Protein AF-A0A812FST2-F1 (afdb_monomer_lite)

pLDDT: mean 79.78, std 18.15, range [45.81, 97.0]

Sequence (89 aa):
MEFYNWIVVLLGVSFINLCGSVYVATRSELNSFQKVAQITIIWLIPVIAAIGLYVFHRSQSVSHGPSTEFGGGVNPNLKIKTTGERDEP

Structure (mmCIF, N/CA/C/O backbone):
data_AF-A0A812FST2-F1
#
_entry.id   AF-A0A812FST2-F1
#
loop_
_atom_site.group_PDB
_atom_site.id
_atom_site.type_symbol
_atom_site.label_atom_id
_atom_site.label_alt_id
_atom_site.label_comp_id
_atom_site.label_asym_id
_atom_site.label_entity_id
_atom_site.label_seq_id
_atom_site.pdbx_PDB_ins_code
_atom_site.Cartn_x
_atom_site.Cartn_y
_atom_site.Cartn_z
_atom_site.occupancy
_atom_site.B_iso_or_equiv
_atom_site.auth_seq_id
_atom_site.auth_comp_id
_atom_site.auth_asym_id
_atom_site.auth_atom_id
_atom_site.pdbx_PDB_model_num
ATOM 1 N N . MET A 1 1 ? -3.537 -11.563 -21.117 1.00 59.59 1 MET A N 1
ATOM 2 C CA . MET A 1 1 ? -3.230 -12.333 -19.892 1.00 59.59 1 MET A CA 1
ATOM 3 C C . MET A 1 1 ? -2.588 -11.447 -18.824 1.00 59.59 1 MET A C 1
ATOM 5 O O . MET A 1 1 ? -3.086 -11.433 -17.712 1.00 59.59 1 MET A O 1
ATOM 9 N N . GLU A 1 2 ? -1.581 -10.635 -19.164 1.00 75.56 2 GLU A N 1
ATOM 10 C CA . GLU A 1 2 ? -0.815 -9.799 -18.214 1.00 75.56 2 GLU A CA 1
ATOM 11 C C . GLU A 1 2 ? -1.640 -8.834 -17.334 1.00 75.56 2 GLU A C 1
ATOM 13 O O . GLU A 1 2 ? -1.510 -8.846 -16.116 1.00 75.56 2 GLU A O 1
ATOM 18 N N . PHE A 1 3 ? -2.514 -8.001 -17.913 1.00 85.62 3 PHE A N 1
ATOM 19 C CA . PHE A 1 3 ? -3.195 -6.930 -17.162 1.00 85.62 3 PHE A CA 1
ATOM 20 C C . PHE A 1 3 ? -4.152 -7.442 -16.072 1.00 85.62 3 PHE A C 1
ATOM 22 O O . PHE A 1 3 ? -4.208 -6.887 -14.978 1.00 85.62 3 PHE A O 1
ATOM 29 N N . TYR A 1 4 ? -4.869 -8.535 -16.347 1.00 93.19 4 TYR A N 1
ATOM 30 C CA . TYR A 1 4 ? -5.746 -9.173 -15.363 1.00 93.19 4 TYR A CA 1
ATOM 31 C C . TYR A 1 4 ? -4.952 -9.681 -14.153 1.00 93.19 4 TYR A C 1
ATOM 33 O O . TYR A 1 4 ? -5.360 -9.458 -13.016 1.00 93.19 4 TYR A O 1
ATOM 41 N N . ASN A 1 5 ? -3.783 -10.285 -14.386 1.00 92.12 5 ASN A N 1
ATOM 42 C CA . ASN A 1 5 ? -2.914 -10.759 -13.310 1.00 92.12 5 ASN A CA 1
ATOM 43 C C . ASN A 1 5 ? -2.450 -9.596 -12.421 1.00 92.12 5 ASN A C 1
ATOM 45 O O . ASN A 1 5 ? -2.490 -9.707 -11.198 1.00 92.12 5 ASN A O 1
ATOM 49 N N . TRP A 1 6 ? -2.094 -8.454 -13.019 1.00 90.88 6 TRP A N 1
ATOM 50 C CA . TRP A 1 6 ? -1.743 -7.244 -12.269 1.00 90.88 6 TRP A CA 1
ATOM 51 C C . TRP A 1 6 ? -2.905 -6.701 -11.433 1.00 90.88 6 TRP A C 1
ATOM 53 O O . TRP A 1 6 ? -2.687 -6.300 -10.290 1.00 90.88 6 TRP A O 1
ATOM 63 N N . ILE A 1 7 ? -4.137 -6.742 -11.951 1.00 93.31 7 ILE A N 1
ATOM 64 C CA . ILE A 1 7 ? -5.334 -6.376 -11.178 1.00 93.31 7 ILE A CA 1
ATOM 65 C C . ILE A 1 7 ? -5.522 -7.319 -9.986 1.00 93.31 7 ILE A C 1
ATOM 67 O O . ILE A 1 7 ? -5.764 -6.849 -8.876 1.00 93.31 7 ILE A O 1
ATOM 71 N N . VAL A 1 8 ? -5.391 -8.633 -10.188 1.00 95.25 8 VAL A N 1
ATOM 72 C CA . VAL A 1 8 ? -5.533 -9.626 -9.109 1.00 95.25 8 VAL A CA 1
ATOM 73 C C . VAL A 1 8 ? -4.478 -9.408 -8.022 1.00 95.25 8 VAL A C 1
ATOM 75 O O . VAL A 1 8 ? -4.811 -9.438 -6.838 1.00 95.25 8 VAL A O 1
ATOM 78 N N . VAL A 1 9 ? -3.229 -9.124 -8.402 1.00 92.38 9 VAL A N 1
ATOM 79 C CA . VAL A 1 9 ? -2.156 -8.796 -7.449 1.00 92.38 9 VAL A CA 1
ATOM 80 C C . VAL A 1 9 ? -2.483 -7.521 -6.672 1.00 92.38 9 VAL A C 1
ATOM 82 O O . VAL A 1 9 ? -2.385 -7.522 -5.445 1.00 92.38 9 VAL A O 1
ATOM 85 N N . LEU A 1 10 ? -2.924 -6.455 -7.350 1.00 92.06 10 LEU A N 1
ATOM 86 C CA . LEU A 1 10 ? -3.328 -5.206 -6.697 1.00 92.06 10 LEU A CA 1
ATOM 87 C C . LEU A 1 10 ? -4.467 -5.430 -5.699 1.00 92.06 10 LEU A C 1
ATOM 89 O O . LEU A 1 10 ? -4.370 -4.987 -4.557 1.00 92.06 10 LEU A O 1
ATOM 93 N N . LEU A 1 11 ? -5.504 -6.169 -6.098 1.00 95.38 11 LEU A N 1
ATOM 94 C CA . LEU A 1 11 ? -6.623 -6.512 -5.223 1.00 95.38 11 LEU A CA 1
ATOM 95 C C . LEU A 1 11 ? -6.172 -7.333 -4.014 1.00 95.38 11 LEU A C 1
ATOM 97 O O . LEU A 1 11 ? -6.591 -7.036 -2.897 1.00 95.38 11 LEU A O 1
ATOM 101 N N . GLY A 1 12 ? -5.293 -8.319 -4.208 1.00 95.75 12 GLY A N 1
ATOM 102 C CA . GLY A 1 12 ? -4.740 -9.123 -3.119 1.00 95.75 12 GLY A CA 1
ATOM 103 C C . GLY A 1 12 ? -3.944 -8.282 -2.118 1.00 95.75 12 GLY A C 1
ATOM 104 O O . GLY A 1 12 ? -4.165 -8.378 -0.910 1.00 95.75 12 GLY A O 1
ATOM 105 N N . VAL A 1 13 ? -3.069 -7.399 -2.609 1.00 94.19 13 VAL A N 1
ATOM 106 C CA . VAL A 1 13 ? -2.295 -6.479 -1.760 1.00 94.19 13 VAL A CA 1
ATOM 107 C C . VAL A 1 13 ? -3.226 -5.526 -1.010 1.00 94.19 13 VAL A C 1
ATOM 109 O O . VAL A 1 13 ? -3.101 -5.391 0.210 1.00 94.19 13 VAL A O 1
ATOM 112 N N . SER A 1 14 ? -4.190 -4.900 -1.689 1.00 95.00 14 SER A N 1
ATOM 113 C CA . SER A 1 14 ? -5.171 -4.015 -1.049 1.00 95.00 14 SER A CA 1
ATOM 114 C C . SER A 1 14 ? -6.022 -4.745 -0.009 1.00 95.00 14 SER A C 1
ATOM 116 O O . SER A 1 14 ? -6.280 -4.187 1.056 1.00 95.00 14 SER A O 1
ATOM 118 N N . PHE A 1 15 ? -6.407 -5.998 -0.264 1.00 97.00 15 PHE A N 1
ATOM 119 C CA . PHE A 1 15 ? -7.168 -6.811 0.683 1.00 97.00 15 PHE A CA 1
ATOM 120 C C . PHE A 1 15 ? -6.377 -7.080 1.969 1.00 97.00 15 PHE A C 1
ATOM 122 O O . PHE A 1 15 ? -6.895 -6.868 3.063 1.00 97.00 15 PHE A O 1
ATOM 129 N N . ILE A 1 16 ? -5.097 -7.450 1.862 1.00 95.88 16 ILE A N 1
ATOM 130 C CA . ILE A 1 16 ? -4.230 -7.653 3.034 1.00 95.88 16 ILE A CA 1
ATOM 131 C C . ILE A 1 16 ? -4.070 -6.349 3.834 1.00 95.88 16 ILE A C 1
ATOM 133 O O . ILE A 1 16 ? -4.169 -6.363 5.063 1.00 95.88 16 ILE A O 1
ATOM 137 N N . ASN A 1 17 ? -3.880 -5.213 3.153 1.00 95.88 17 ASN A 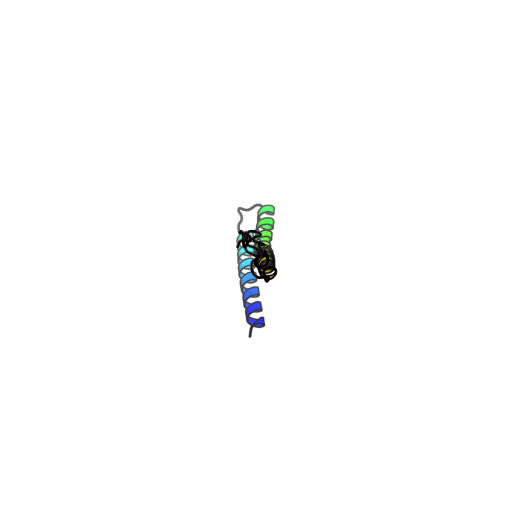N 1
ATOM 138 C CA . ASN A 1 17 ? -3.795 -3.896 3.795 1.00 95.88 17 ASN A CA 1
ATOM 139 C C . ASN A 1 17 ? -5.098 -3.527 4.519 1.00 95.88 17 ASN A C 1
ATOM 141 O O . ASN A 1 17 ? -5.066 -2.983 5.628 1.00 95.88 17 ASN A O 1
ATOM 145 N N . LEU A 1 18 ? -6.246 -3.869 3.930 1.00 96.00 18 LEU A N 1
ATOM 146 C CA . LEU A 1 18 ? -7.553 -3.685 4.548 1.00 96.00 18 LEU A CA 1
ATOM 147 C C . LEU A 1 18 ? -7.705 -4.557 5.802 1.00 96.00 18 LEU A C 1
ATOM 149 O O . LEU A 1 18 ? -8.082 -4.035 6.849 1.00 96.00 18 LEU A O 1
ATOM 153 N N . CYS A 1 19 ? -7.348 -5.845 5.742 1.00 96.62 19 CYS A N 1
ATOM 154 C CA . CYS A 1 19 ? -7.350 -6.732 6.910 1.00 96.62 19 CYS A CA 1
ATOM 155 C C . CYS A 1 19 ? -6.465 -6.186 8.040 1.00 96.62 19 CYS A C 1
ATOM 157 O O . CYS A 1 19 ? -6.901 -6.131 9.190 1.00 96.62 19 CYS A O 1
ATOM 159 N N . GLY A 1 20 ? -5.254 -5.725 7.711 1.00 94.69 20 GLY A N 1
ATOM 160 C CA . GLY A 1 20 ? -4.354 -5.080 8.669 1.00 94.69 20 GLY A CA 1
ATOM 161 C C . GLY A 1 20 ? -4.955 -3.810 9.275 1.00 94.69 20 GLY A C 1
ATOM 162 O O . GLY A 1 20 ? -4.879 -3.607 10.486 1.00 94.69 20 GLY A O 1
ATOM 163 N N . SER A 1 21 ? -5.623 -2.991 8.459 1.00 95.56 21 SER A N 1
ATOM 164 C CA . SER A 1 21 ? -6.299 -1.771 8.916 1.00 95.56 21 SER A CA 1
ATOM 165 C C . SER A 1 21 ? -7.441 -2.082 9.887 1.00 95.56 21 SER A C 1
ATOM 167 O O . SER A 1 21 ? -7.531 -1.461 10.946 1.00 95.56 21 SER A O 1
ATOM 169 N N . VAL A 1 22 ? -8.280 -3.075 9.568 1.00 95.31 22 VAL A N 1
ATOM 170 C CA . VAL A 1 22 ? -9.368 -3.537 10.446 1.00 95.31 22 VAL A CA 1
ATOM 171 C C . VAL A 1 22 ? -8.802 -4.080 11.756 1.00 95.31 22 VAL A C 1
ATOM 173 O O . VAL A 1 22 ? -9.258 -3.691 12.829 1.00 95.31 22 VAL A O 1
ATOM 176 N N . TYR A 1 23 ? -7.764 -4.912 11.693 1.00 94.62 23 TYR A N 1
ATOM 177 C CA . TYR A 1 23 ? -7.113 -5.451 12.884 1.00 94.62 23 TYR A CA 1
ATOM 178 C C . TYR A 1 23 ? -6.582 -4.341 13.807 1.00 94.62 23 TYR A C 1
ATOM 180 O O . TYR A 1 23 ? -6.875 -4.339 15.004 1.00 94.62 23 TYR A O 1
ATOM 188 N N . VAL A 1 24 ? -5.885 -3.339 13.262 1.00 93.38 24 VAL A N 1
ATOM 189 C CA . VAL A 1 24 ? -5.416 -2.176 14.038 1.00 93.38 24 VAL A CA 1
ATOM 190 C C . VAL A 1 24 ? -6.588 -1.373 14.606 1.00 93.38 24 VAL A C 1
ATOM 192 O O . VAL A 1 24 ? -6.552 -0.967 15.769 1.00 93.38 24 VAL A O 1
ATOM 195 N N . ALA A 1 25 ? -7.660 -1.182 13.835 1.00 90.81 25 ALA A N 1
ATOM 196 C CA . ALA A 1 25 ? -8.850 -0.481 14.310 1.00 90.81 25 ALA A CA 1
ATOM 197 C C . ALA A 1 25 ? -9.482 -1.187 15.525 1.00 90.81 25 ALA A C 1
ATOM 199 O O . ALA A 1 25 ? -9.844 -0.514 16.495 1.00 90.81 25 ALA A O 1
ATOM 200 N N . THR A 1 26 ? -9.523 -2.526 15.523 1.00 91.94 26 THR A N 1
ATOM 201 C CA . THR A 1 26 ? -10.090 -3.337 16.620 1.00 91.94 26 THR A CA 1
ATOM 202 C C . THR A 1 26 ? -9.249 -3.371 17.898 1.00 91.94 26 THR A C 1
ATOM 204 O O . THR A 1 26 ? -9.762 -3.734 18.953 1.00 91.94 26 THR A O 1
ATOM 207 N N . ARG A 1 27 ? -7.975 -2.959 17.862 1.00 89.38 27 ARG A N 1
ATOM 208 C CA . ARG A 1 27 ? -7.100 -2.983 19.044 1.00 89.38 27 ARG A CA 1
ATOM 209 C C . ARG A 1 27 ? -7.470 -1.886 20.039 1.00 89.38 27 ARG A C 1
ATOM 211 O O . ARG A 1 27 ? -7.163 -0.728 19.802 1.00 89.38 27 ARG A O 1
ATOM 218 N N . SER A 1 28 ? -8.084 -2.204 21.171 1.00 83.81 28 SER A N 1
ATOM 219 C CA . SER A 1 28 ? -8.480 -1.209 22.189 1.00 83.81 28 SER A CA 1
ATOM 220 C C . SER A 1 28 ? -7.310 -0.507 22.896 1.00 83.81 28 SER A C 1
ATOM 222 O O . SER A 1 28 ? -7.511 0.530 23.515 1.00 83.81 28 SER A O 1
ATOM 224 N N . GLU A 1 29 ? -6.097 -1.046 22.789 1.00 84.44 29 GLU A N 1
ATOM 225 C CA . GLU A 1 29 ? -4.919 -0.602 23.550 1.00 84.44 29 GLU A CA 1
ATOM 226 C C . GLU A 1 29 ? -4.174 0.590 22.927 1.00 84.44 29 GLU A C 1
ATOM 228 O O . GLU A 1 29 ? -3.377 1.238 23.600 1.00 84.44 29 GLU A O 1
ATOM 233 N N . LEU A 1 30 ? -4.414 0.895 21.647 1.00 80.81 30 LEU A N 1
ATOM 234 C CA . LEU A 1 30 ? -3.747 2.002 20.958 1.00 80.81 30 LEU A CA 1
ATOM 235 C C . LEU A 1 30 ? -4.566 3.291 21.057 1.00 80.81 30 LEU A C 1
ATOM 237 O O . LEU A 1 30 ? -5.764 3.303 20.768 1.00 80.81 30 LEU A O 1
ATOM 241 N N . ASN A 1 31 ? -3.895 4.400 21.373 1.00 89.94 31 ASN A N 1
ATOM 242 C CA . ASN A 1 31 ? -4.490 5.733 21.282 1.00 89.94 31 ASN A CA 1
ATOM 243 C C . ASN A 1 31 ? -4.949 6.006 19.833 1.00 89.94 31 ASN A C 1
ATOM 245 O O . ASN A 1 31 ? -4.278 5.608 18.878 1.00 89.94 31 ASN A O 1
ATOM 249 N N . SER A 1 32 ? -6.059 6.724 19.650 1.00 89.94 32 SER A N 1
ATOM 250 C CA . SER A 1 32 ? -6.642 7.056 18.344 1.00 89.94 32 SER A CA 1
ATOM 251 C C . SER A 1 32 ? -5.627 7.648 17.362 1.00 89.94 32 SER A C 1
ATOM 253 O O . SER A 1 32 ? -5.626 7.276 16.192 1.00 89.94 32 SER A O 1
ATOM 255 N N . PHE A 1 33 ? -4.709 8.501 17.830 1.00 91.19 33 PHE A N 1
ATOM 256 C CA . PHE A 1 33 ? -3.645 9.047 16.980 1.00 91.19 33 PHE A CA 1
ATOM 257 C C . PHE A 1 33 ? -2.685 7.963 16.463 1.00 91.19 33 PHE A C 1
ATOM 259 O O . PHE A 1 33 ? -2.382 7.921 15.273 1.00 91.19 33 PHE A O 1
ATOM 266 N N . GLN A 1 34 ? -2.249 7.046 17.334 1.00 91.31 34 GLN A N 1
ATOM 267 C CA . GLN A 1 34 ? -1.363 5.943 16.950 1.00 91.31 34 GLN A CA 1
ATOM 268 C C . GLN A 1 34 ? -2.056 4.985 15.983 1.00 91.31 34 GLN A C 1
ATOM 270 O O . GLN A 1 34 ? -1.436 4.550 15.019 1.00 91.31 34 GLN A O 1
ATOM 275 N N . LYS A 1 35 ? -3.351 4.713 16.184 1.00 93.69 35 LYS A N 1
ATOM 276 C CA . LYS A 1 35 ? -4.143 3.905 15.247 1.00 93.69 35 LYS A CA 1
ATOM 277 C C . LYS A 1 35 ? -4.186 4.524 13.860 1.00 93.69 35 LYS A C 1
ATOM 279 O O . LYS A 1 35 ? -3.916 3.837 12.881 1.00 93.69 35 LYS A O 1
ATOM 284 N N . VAL A 1 36 ? -4.506 5.816 13.774 1.00 94.31 36 VAL A N 1
ATOM 285 C CA . VAL A 1 36 ? -4.583 6.531 12.494 1.00 94.31 36 VAL A CA 1
ATOM 286 C C . VAL A 1 36 ? -3.219 6.546 11.810 1.00 94.31 36 VAL A C 1
ATOM 288 O O . VAL A 1 36 ? -3.131 6.219 10.627 1.00 94.31 36 VAL A O 1
ATOM 291 N N . ALA A 1 37 ? -2.149 6.847 12.549 1.00 94.94 37 ALA A N 1
ATOM 292 C CA . ALA A 1 37 ? -0.789 6.812 12.019 1.00 94.94 37 ALA A CA 1
ATOM 293 C C . ALA A 1 37 ? -0.412 5.410 11.517 1.00 94.94 37 ALA A C 1
ATOM 295 O O . ALA A 1 37 ? 0.091 5.269 10.406 1.00 94.94 37 ALA A 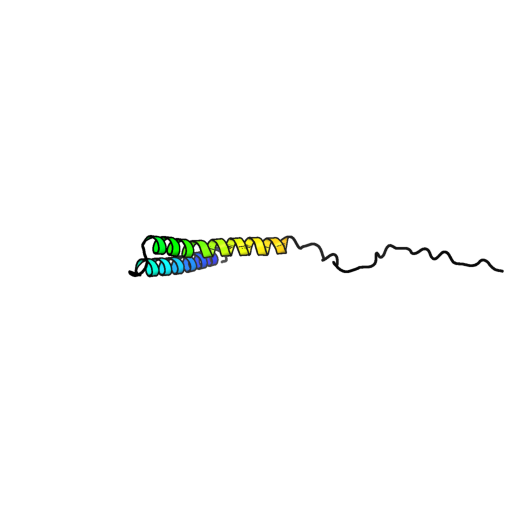O 1
ATOM 296 N N . GLN A 1 38 ? -0.709 4.365 12.289 1.00 94.50 38 GLN A N 1
ATOM 297 C CA . GLN A 1 38 ? -0.383 2.987 11.933 1.00 94.50 38 GLN A CA 1
ATOM 298 C C . GLN A 1 38 ? -1.162 2.508 10.703 1.00 94.50 38 GLN A C 1
ATOM 300 O O . GLN A 1 38 ? -0.567 1.913 9.808 1.00 94.50 38 GLN A O 1
ATOM 305 N N . ILE A 1 39 ? -2.458 2.821 10.611 1.00 95.06 39 ILE A N 1
ATOM 306 C CA . ILE A 1 39 ? -3.258 2.560 9.407 1.00 95.06 39 ILE A CA 1
ATOM 307 C C . ILE A 1 39 ? -2.662 3.319 8.219 1.00 95.06 39 ILE A C 1
ATOM 309 O O . ILE A 1 39 ? -2.433 2.731 7.171 1.00 95.06 39 ILE A O 1
ATOM 313 N N . THR A 1 40 ? -2.321 4.595 8.385 1.00 94.81 40 THR A N 1
ATOM 314 C CA . THR A 1 40 ? -1.716 5.405 7.313 1.00 94.81 40 THR A CA 1
ATOM 315 C C . THR A 1 40 ? -0.398 4.799 6.817 1.00 94.81 40 THR A C 1
ATOM 317 O O . THR A 1 40 ? -0.169 4.707 5.612 1.00 94.81 40 THR A O 1
ATOM 320 N N . ILE A 1 41 ? 0.447 4.318 7.734 1.00 94.69 41 ILE A N 1
ATOM 321 C CA . ILE A 1 41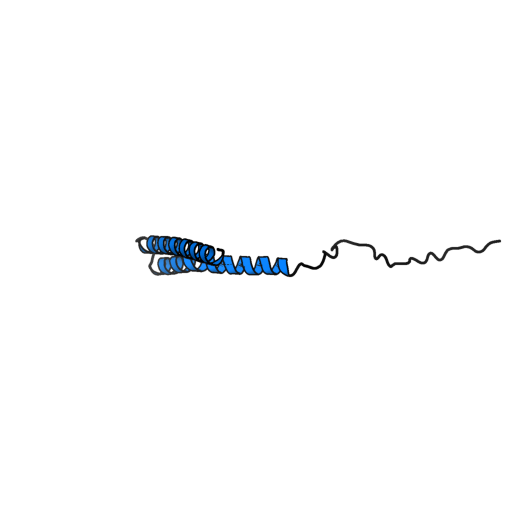 ? 1.717 3.655 7.413 1.00 94.69 41 ILE A CA 1
ATOM 322 C C . ILE A 1 41 ? 1.494 2.351 6.640 1.00 94.69 41 ILE A C 1
ATOM 324 O O . ILE A 1 41 ? 2.213 2.115 5.670 1.00 94.69 41 ILE A O 1
ATOM 328 N N . ILE A 1 42 ? 0.499 1.537 7.022 1.00 95.56 42 ILE A N 1
ATOM 329 C CA . ILE A 1 42 ? 0.150 0.291 6.314 1.00 95.56 42 ILE A CA 1
ATOM 330 C C . ILE A 1 42 ? -0.043 0.575 4.817 1.00 95.56 42 ILE A C 1
ATOM 332 O O . ILE A 1 42 ? 0.585 -0.076 3.990 1.00 95.56 42 ILE A O 1
ATOM 336 N N . TRP A 1 43 ? -0.795 1.623 4.473 1.00 95.00 43 TRP A N 1
ATOM 337 C CA . TRP A 1 43 ? -1.048 1.999 3.078 1.00 95.00 43 TRP A CA 1
ATOM 338 C C . TRP A 1 43 ? 0.126 2.710 2.386 1.00 95.00 43 TRP A C 1
ATOM 340 O O . TRP A 1 43 ? 0.256 2.621 1.165 1.00 95.00 43 TRP A O 1
ATOM 350 N N . LEU A 1 44 ? 0.997 3.399 3.130 1.00 94.56 44 LEU A N 1
ATOM 351 C CA . LEU A 1 44 ? 2.155 4.114 2.572 1.00 94.56 44 LEU A CA 1
ATOM 352 C C . LEU A 1 44 ? 3.328 3.195 2.216 1.00 94.56 44 LEU A C 1
ATOM 354 O O . LEU A 1 44 ? 4.007 3.448 1.220 1.00 94.56 44 LEU A O 1
ATOM 358 N N . ILE A 1 45 ? 3.579 2.143 3.002 1.00 94.19 45 ILE A N 1
ATOM 359 C CA . ILE A 1 45 ? 4.722 1.237 2.793 1.00 94.19 45 ILE A CA 1
ATOM 360 C C . ILE A 1 45 ? 4.761 0.673 1.359 1.00 94.19 45 ILE A C 1
ATOM 362 O O . ILE A 1 45 ? 5.813 0.790 0.727 1.00 94.19 45 ILE A O 1
ATOM 366 N N . PRO A 1 46 ? 3.663 0.125 0.795 1.00 91.06 46 PRO A N 1
ATOM 367 C CA . PRO A 1 46 ? 3.657 -0.387 -0.576 1.00 91.06 46 PRO A CA 1
ATOM 368 C C . PRO A 1 46 ? 4.017 0.677 -1.618 1.00 91.06 46 PRO A C 1
ATOM 370 O O . PRO A 1 46 ? 4.731 0.386 -2.576 1.00 91.06 46 PRO A O 1
ATOM 373 N N . VAL A 1 47 ? 3.561 1.917 -1.420 1.00 93.12 47 VAL A N 1
ATOM 374 C CA . VAL A 1 47 ? 3.822 3.036 -2.336 1.00 93.12 47 VAL A CA 1
ATOM 375 C C . VAL A 1 47 ? 5.294 3.433 -2.291 1.00 93.12 47 VAL A C 1
ATOM 377 O O . VAL A 1 47 ? 5.938 3.544 -3.333 1.00 93.12 47 VAL A O 1
ATOM 380 N N . ILE A 1 48 ? 5.851 3.597 -1.090 1.00 94.88 48 ILE A N 1
ATOM 381 C CA . ILE A 1 48 ? 7.265 3.948 -0.907 1.00 94.88 48 ILE A CA 1
ATOM 382 C C . ILE A 1 48 ? 8.162 2.834 -1.458 1.00 94.88 48 ILE A C 1
ATOM 384 O O . ILE A 1 48 ? 9.128 3.126 -2.162 1.00 94.88 48 ILE A O 1
ATOM 388 N N . ALA A 1 49 ? 7.825 1.567 -1.199 1.00 92.44 49 ALA A N 1
ATOM 389 C CA . ALA A 1 49 ? 8.553 0.421 -1.734 1.00 92.44 49 ALA A CA 1
ATOM 390 C C . ALA A 1 49 ? 8.540 0.403 -3.272 1.00 92.44 49 ALA A C 1
ATOM 392 O O . ALA A 1 49 ? 9.586 0.207 -3.891 1.00 92.44 49 ALA A O 1
ATOM 393 N N . ALA A 1 50 ? 7.387 0.674 -3.892 1.00 91.69 50 ALA A N 1
ATOM 394 C CA . ALA A 1 50 ? 7.266 0.756 -5.346 1.00 91.69 50 ALA A CA 1
ATOM 395 C C . ALA A 1 50 ? 8.107 1.899 -5.936 1.00 91.69 50 ALA A C 1
ATOM 397 O O . ALA A 1 50 ? 8.819 1.688 -6.918 1.00 91.69 50 ALA A O 1
ATOM 398 N N . ILE A 1 51 ? 8.077 3.089 -5.323 1.00 95.25 51 ILE A N 1
ATOM 399 C CA . ILE A 1 51 ? 8.900 4.234 -5.745 1.00 95.25 51 ILE A CA 1
ATOM 400 C C . ILE A 1 51 ? 10.389 3.902 -5.613 1.00 95.25 51 ILE A C 1
ATOM 402 O O . ILE A 1 51 ? 11.151 4.124 -6.553 1.00 95.25 51 ILE A O 1
ATOM 406 N N . GLY A 1 52 ? 10.809 3.353 -4.471 1.00 94.94 52 GLY A N 1
ATOM 407 C CA . GLY A 1 52 ? 12.202 2.984 -4.226 1.00 94.94 52 GLY A CA 1
ATOM 408 C C . GLY A 1 52 ? 12.709 1.969 -5.247 1.00 94.94 52 GLY A C 1
ATOM 409 O O . GLY A 1 52 ? 13.772 2.164 -5.836 1.00 94.94 52 GLY A O 1
ATOM 410 N N . LEU A 1 53 ? 11.912 0.936 -5.528 1.00 93.75 53 LEU A N 1
ATOM 411 C CA . LEU A 1 53 ? 12.246 -0.072 -6.530 1.00 93.75 53 LEU A CA 1
ATOM 412 C C . LEU A 1 53 ? 12.291 0.522 -7.944 1.00 93.75 53 LEU A C 1
ATOM 414 O O . LEU A 1 53 ? 13.206 0.217 -8.706 1.00 93.75 53 LEU A O 1
ATOM 418 N N . TYR A 1 54 ? 11.358 1.415 -8.283 1.00 93.44 54 TYR A N 1
ATOM 419 C CA . TYR A 1 54 ? 11.362 2.129 -9.559 1.00 93.44 54 TYR A CA 1
ATOM 420 C C . TYR A 1 54 ? 12.632 2.971 -9.739 1.00 93.44 54 TYR A C 1
ATOM 422 O O . TYR A 1 54 ? 13.293 2.874 -10.774 1.00 93.44 54 TYR A O 1
ATOM 430 N N . VAL A 1 55 ? 13.017 3.755 -8.727 1.00 94.38 55 VAL A N 1
ATOM 431 C CA . VAL A 1 55 ? 14.243 4.570 -8.754 1.00 94.38 55 VAL A CA 1
ATOM 432 C C . VAL A 1 55 ? 15.489 3.684 -8.844 1.00 94.38 55 VAL A C 1
ATOM 434 O O . VAL A 1 55 ? 16.382 3.963 -9.646 1.00 94.38 55 VAL A O 1
ATOM 437 N N . PHE A 1 56 ? 15.539 2.593 -8.079 1.00 92.31 56 PHE A N 1
ATOM 438 C CA . PHE A 1 56 ? 16.648 1.638 -8.096 1.00 92.31 56 PHE A CA 1
ATOM 439 C C . PHE A 1 56 ? 16.807 0.950 -9.459 1.00 92.31 56 PHE A C 1
ATOM 441 O O . PHE A 1 56 ? 17.913 0.876 -9.999 1.00 92.31 56 PHE A O 1
ATOM 448 N N . HIS A 1 57 ? 15.708 0.497 -10.063 1.00 89.94 57 HIS A N 1
ATOM 449 C CA . HIS A 1 57 ? 15.723 -0.046 -11.422 1.00 89.94 57 HIS A CA 1
ATOM 450 C C . HIS A 1 57 ? 16.113 1.018 -12.448 1.00 89.94 57 HIS A C 1
ATOM 452 O O . HIS A 1 57 ? 16.889 0.739 -13.365 1.00 89.94 57 HIS A O 1
ATOM 458 N N . ARG A 1 58 ? 15.634 2.259 -12.285 1.00 88.00 58 ARG A N 1
ATOM 459 C CA . ARG A 1 58 ? 16.000 3.357 -13.179 1.00 88.00 58 ARG A CA 1
ATOM 460 C C . ARG A 1 58 ? 17.501 3.620 -13.132 1.00 88.00 58 ARG A C 1
ATOM 462 O O . ARG A 1 58 ? 18.106 3.708 -14.195 1.00 88.00 58 ARG A O 1
ATOM 469 N N . SER A 1 59 ? 18.101 3.669 -11.945 1.00 86.56 59 SER A N 1
ATOM 470 C CA . SER A 1 59 ? 19.551 3.827 -11.765 1.00 86.56 59 SER A CA 1
ATOM 471 C C . SER A 1 59 ? 20.357 2.775 -12.537 1.00 86.56 59 SER A C 1
ATOM 473 O O . SER A 1 59 ? 21.355 3.122 -13.165 1.00 86.56 59 SER A O 1
ATOM 475 N N . GLN A 1 60 ? 19.891 1.525 -12.569 1.00 83.25 60 GLN A N 1
ATOM 476 C CA . GLN A 1 60 ? 20.538 0.455 -13.332 1.00 83.25 60 GLN A CA 1
ATOM 477 C C . GLN A 1 60 ? 20.301 0.578 -14.843 1.00 83.25 60 GLN A C 1
ATOM 479 O O . GLN A 1 60 ? 21.220 0.367 -15.626 1.00 83.25 60 GLN A O 1
ATOM 484 N N . SER A 1 61 ? 19.104 0.995 -15.271 1.00 72.19 61 SER A N 1
ATOM 485 C CA . SER A 1 61 ? 18.779 1.185 -16.697 1.00 72.19 61 SER A CA 1
ATOM 486 C C . SER A 1 61 ? 19.547 2.331 -17.375 1.00 72.19 61 SER A C 1
ATOM 488 O O . SER A 1 61 ? 19.658 2.354 -18.596 1.00 72.19 61 SER A O 1
ATOM 490 N N . VAL A 1 62 ? 20.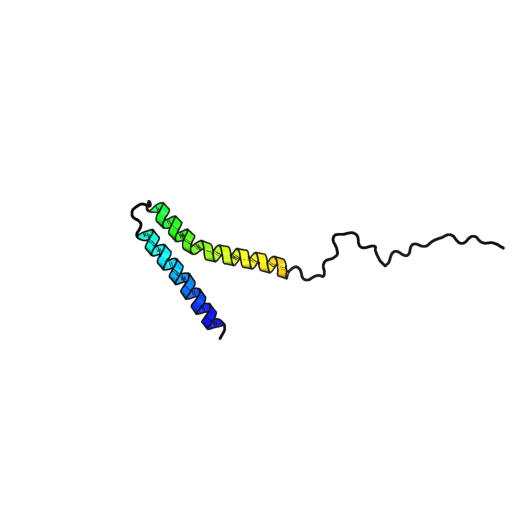068 3.295 -16.602 1.00 61.12 62 VAL A N 1
ATOM 491 C CA . VAL A 1 62 ? 20.943 4.364 -17.122 1.00 61.12 62 VAL A CA 1
ATOM 492 C C . VAL A 1 62 ? 22.396 3.873 -17.259 1.00 61.12 62 VAL A C 1
ATOM 494 O O . VAL A 1 62 ? 23.185 4.478 -17.980 1.00 61.12 62 VAL A O 1
ATOM 497 N N . SER A 1 63 ? 22.751 2.728 -16.664 1.00 55.19 63 SER A N 1
ATOM 498 C CA . SER A 1 63 ? 24.043 2.060 -16.857 1.00 55.19 63 SER A CA 1
ATOM 499 C C . SER A 1 63 ? 23.991 1.100 -18.053 1.00 55.19 63 SER A C 1
ATOM 501 O O . SER A 1 63 ? 24.129 -0.113 -17.930 1.00 55.19 63 SER A O 1
ATOM 503 N N . HIS A 1 64 ? 23.755 1.650 -19.243 1.00 50.97 64 HIS A N 1
ATOM 504 C CA . HIS A 1 64 ? 24.033 0.984 -20.521 1.00 50.97 64 HIS A CA 1
ATOM 505 C C . HIS A 1 64 ? 25.023 1.835 -21.319 1.00 50.97 64 HIS A C 1
ATOM 507 O O . HIS A 1 64 ? 24.747 2.320 -22.411 1.00 50.97 64 HIS A O 1
ATOM 513 N N . GLY A 1 65 ? 26.199 2.026 -20.738 1.00 48.06 65 GLY A N 1
ATOM 514 C CA . GLY A 1 65 ? 27.437 2.117 -21.494 1.00 48.06 65 GLY A CA 1
ATOM 515 C C . GLY A 1 65 ? 28.340 1.014 -20.950 1.00 48.06 65 GLY A C 1
ATOM 516 O O . GLY A 1 65 ? 28.304 0.797 -19.735 1.00 48.06 65 GLY A O 1
ATOM 517 N N . PRO A 1 66 ? 29.093 0.281 -21.791 1.00 50.75 66 PRO A N 1
ATOM 518 C CA . PRO A 1 66 ? 30.083 -0.666 -21.295 1.00 50.75 66 PRO A CA 1
ATOM 519 C C . PRO A 1 66 ? 30.920 0.057 -20.246 1.00 50.75 66 PRO A C 1
ATOM 521 O O . PRO A 1 66 ? 31.299 1.210 -20.449 1.00 50.75 66 PRO A O 1
ATOM 524 N N . SER A 1 67 ? 31.120 -0.589 -19.103 1.00 53.34 67 SER A N 1
ATOM 525 C CA . SER A 1 67 ? 31.973 -0.094 -18.035 1.00 53.34 67 SER A CA 1
ATOM 526 C C . SER A 1 67 ? 33.297 0.364 -18.639 1.00 53.34 67 SER A C 1
ATOM 528 O O . SER A 1 67 ? 34.133 -0.468 -18.987 1.00 53.34 67 SER A O 1
ATOM 530 N N . THR A 1 68 ? 33.494 1.676 -18.781 1.00 49.66 68 THR A N 1
ATOM 531 C CA . THR A 1 68 ? 34.842 2.224 -18.847 1.00 49.66 68 THR A CA 1
ATOM 532 C C . THR A 1 68 ? 35.463 1.813 -17.529 1.00 49.66 68 THR A C 1
ATOM 534 O O . THR A 1 68 ? 35.051 2.294 -16.474 1.00 49.66 68 THR A O 1
ATOM 537 N N . GLU A 1 69 ? 36.348 0.826 -17.604 1.00 51.38 69 GLU A N 1
ATOM 538 C CA . GLU A 1 69 ? 37.114 0.283 -16.499 1.00 51.38 69 GLU A CA 1
ATOM 539 C C . GLU A 1 69 ? 37.621 1.440 -15.636 1.00 51.38 69 GLU A C 1
ATOM 541 O O . GLU A 1 69 ? 38.531 2.186 -16.007 1.00 51.38 69 GLU A O 1
ATOM 546 N N . PHE A 1 70 ? 36.996 1.624 -14.474 1.00 59.75 70 PHE A N 1
ATOM 547 C CA . PHE A 1 70 ? 37.533 2.467 -13.421 1.00 59.75 70 PHE A CA 1
ATOM 548 C C . PHE A 1 70 ? 38.702 1.692 -12.809 1.00 59.75 70 PHE A C 1
ATOM 550 O O . PHE A 1 70 ? 38.561 0.995 -11.808 1.00 59.75 70 PHE A O 1
ATOM 557 N N . GLY A 1 71 ? 39.831 1.711 -13.517 1.00 55.34 71 GLY A N 1
ATOM 558 C CA . GLY A 1 71 ? 4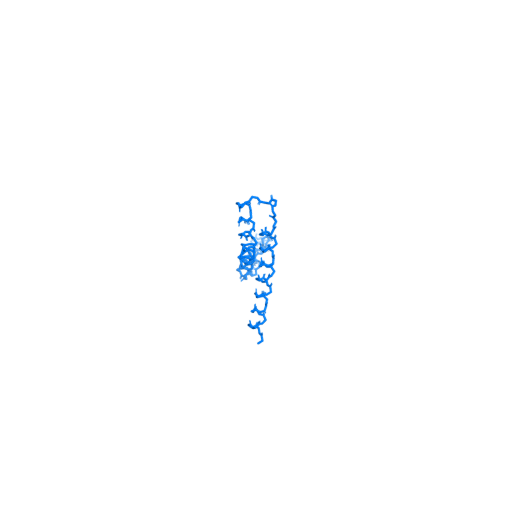0.976 0.858 -13.229 1.00 55.34 71 GLY A CA 1
ATOM 559 C C . GLY A 1 71 ? 41.946 0.756 -14.403 1.00 55.34 71 GLY A C 1
ATOM 560 O O . GLY A 1 71 ? 42.083 -0.305 -14.986 1.00 55.34 71 GLY A O 1
ATOM 561 N N . GLY A 1 72 ? 42.633 1.852 -14.738 1.00 59.91 72 GLY A N 1
ATOM 562 C CA . GLY A 1 72 ? 43.962 1.792 -15.364 1.00 59.91 72 GLY A CA 1
ATOM 563 C C . GLY A 1 72 ? 44.102 1.009 -16.679 1.00 59.91 72 GLY A C 1
ATOM 564 O O . GLY A 1 72 ? 45.024 0.210 -16.805 1.00 59.91 72 GLY A O 1
ATOM 565 N N . GLY A 1 73 ? 43.251 1.256 -17.674 1.00 49.78 73 GLY A N 1
ATOM 566 C CA . GLY A 1 73 ? 43.454 0.742 -19.032 1.00 49.78 73 GLY A CA 1
ATOM 567 C C . GLY A 1 73 ? 44.416 1.624 -19.832 1.00 49.78 73 GLY A C 1
ATOM 568 O O . GLY A 1 73 ? 44.100 2.771 -20.151 1.00 49.78 73 GLY A O 1
ATOM 569 N N . VAL A 1 74 ? 45.604 1.102 -20.144 1.00 56.53 74 VAL A N 1
ATOM 570 C CA . VAL A 1 74 ? 46.624 1.748 -20.988 1.00 56.53 74 VAL A CA 1
ATOM 571 C C . VAL A 1 74 ? 46.018 2.185 -22.324 1.00 56.53 74 VAL A C 1
ATOM 573 O O . VAL A 1 74 ? 45.378 1.404 -23.019 1.00 56.53 74 VAL A O 1
ATOM 576 N N . ASN A 1 75 ? 46.256 3.444 -22.693 1.00 58.22 75 ASN A N 1
ATOM 577 C CA . ASN A 1 75 ? 45.759 4.044 -23.927 1.00 58.22 75 ASN A CA 1
ATOM 578 C C . ASN A 1 75 ? 46.389 3.336 -25.152 1.00 58.22 75 ASN A C 1
ATOM 580 O O . ASN A 1 75 ? 47.596 3.484 -25.367 1.00 58.22 75 ASN A O 1
ATOM 584 N N . PRO A 1 76 ? 45.627 2.608 -25.994 1.00 61.06 76 PRO A N 1
ATOM 585 C CA . PRO A 1 76 ? 46.187 1.835 -27.111 1.00 61.06 76 PRO A CA 1
ATOM 586 C C . PRO A 1 76 ? 46.755 2.712 -28.242 1.00 61.06 76 PRO A C 1
ATOM 588 O O . PRO A 1 76 ? 47.427 2.209 -29.137 1.00 61.06 76 PRO A O 1
ATOM 591 N N . ASN A 1 77 ? 46.517 4.028 -28.202 1.00 57.16 77 ASN A N 1
ATOM 592 C CA . ASN A 1 77 ? 47.055 4.995 -29.164 1.00 57.16 77 ASN A CA 1
ATOM 593 C C . ASN A 1 77 ? 48.325 5.718 -28.687 1.00 57.16 77 ASN A C 1
ATOM 595 O O . ASN A 1 77 ? 48.816 6.612 -29.380 1.00 57.16 77 ASN A O 1
ATOM 599 N N . LEU A 1 78 ? 48.899 5.342 -27.539 1.00 58.84 78 LEU A N 1
ATOM 600 C CA . LEU A 1 78 ? 50.185 5.893 -27.121 1.00 58.84 78 LEU A CA 1
ATOM 601 C C . LEU A 1 78 ? 51.319 5.238 -27.929 1.00 58.84 78 LEU A C 1
ATOM 603 O O . LEU A 1 78 ? 51.963 4.291 -27.481 1.00 58.84 78 LEU A O 1
ATOM 607 N N . LYS A 1 79 ? 51.582 5.756 -29.136 1.00 55.31 79 LYS A N 1
ATOM 608 C CA . LYS A 1 79 ? 52.836 5.493 -29.854 1.00 55.31 79 LYS A CA 1
ATOM 609 C C . LYS A 1 79 ? 53.981 6.132 -29.072 1.00 55.31 79 LYS A C 1
ATOM 611 O O . LYS A 1 79 ? 54.325 7.291 -29.293 1.00 55.31 79 LYS A O 1
ATOM 616 N N . ILE A 1 80 ? 54.577 5.371 -28.159 1.00 62.59 80 ILE A N 1
ATOM 617 C CA . ILE A 1 80 ? 55.885 5.707 -27.600 1.00 62.59 80 ILE A CA 1
ATOM 618 C C . ILE A 1 80 ? 56.870 5.638 -28.769 1.00 62.59 80 ILE A C 1
ATOM 620 O O . ILE A 1 80 ? 57.241 4.563 -29.236 1.00 62.59 80 ILE A O 1
ATOM 624 N N . LYS A 1 81 ? 57.233 6.805 -29.307 1.00 50.62 81 LYS A N 1
ATOM 625 C CA . LYS A 1 81 ? 58.300 6.932 -30.294 1.00 50.62 81 LYS A CA 1
ATOM 626 C C . LYS A 1 81 ? 59.616 6.682 -29.558 1.00 50.62 81 LYS A C 1
ATOM 628 O O . LYS A 1 81 ? 60.156 7.592 -28.936 1.00 50.62 81 LYS A O 1
ATOM 633 N N . THR A 1 82 ? 60.114 5.450 -29.605 1.00 53.72 82 THR A N 1
ATOM 634 C CA . THR A 1 82 ? 61.490 5.138 -29.206 1.00 53.72 82 THR A CA 1
ATOM 635 C C . THR A 1 82 ? 62.426 5.813 -30.206 1.00 53.72 82 THR A C 1
ATOM 637 O O . THR A 1 82 ? 62.716 5.275 -31.268 1.00 53.72 82 THR A O 1
ATOM 640 N N . THR A 1 83 ? 62.849 7.040 -29.902 1.00 53.62 83 THR A N 1
ATOM 641 C CA . THR A 1 83 ? 64.015 7.657 -30.540 1.00 53.62 83 THR A CA 1
ATOM 642 C C . THR A 1 83 ? 65.241 7.010 -29.913 1.00 53.62 83 THR A C 1
ATOM 644 O O . THR A 1 83 ? 65.557 7.276 -28.755 1.00 53.62 83 THR A O 1
ATOM 647 N N . GLY A 1 84 ? 65.892 6.126 -30.657 1.00 58.09 84 GLY A N 1
ATOM 648 C CA . GLY A 1 84 ? 67.086 5.441 -30.187 1.00 58.09 84 GLY A CA 1
ATOM 649 C C . GLY A 1 84 ? 67.654 4.460 -31.201 1.00 58.09 84 GLY A C 1
ATOM 650 O O . GLY A 1 84 ? 68.046 3.371 -30.801 1.00 58.09 84 GLY A O 1
ATOM 651 N N . GLU A 1 85 ? 67.694 4.820 -32.485 1.00 52.56 85 GLU A N 1
ATOM 652 C CA . GLU A 1 85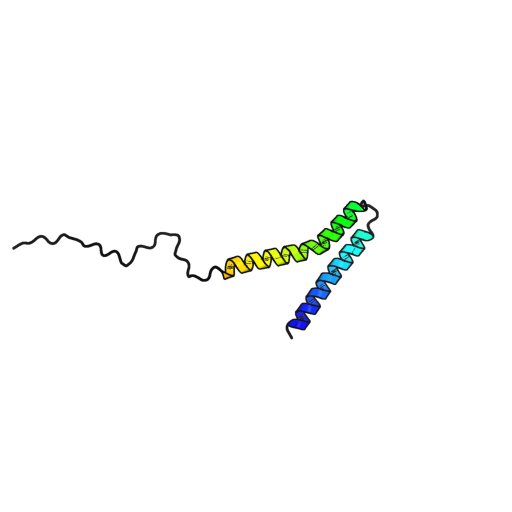 ? 68.623 4.171 -33.412 1.00 52.56 85 GLU A CA 1
ATOM 653 C C . GLU A 1 85 ? 69.864 5.054 -33.535 1.00 52.56 85 GLU A C 1
ATOM 655 O O . GLU A 1 85 ? 69.792 6.228 -33.889 1.00 52.56 85 GLU A O 1
ATOM 660 N N . ARG A 1 86 ? 70.977 4.470 -33.090 1.00 53.28 86 ARG A N 1
ATOM 661 C CA . ARG A 1 86 ? 72.347 4.946 -33.249 1.00 53.28 86 ARG A CA 1
ATOM 662 C C . ARG A 1 86 ? 72.723 4.722 -34.711 1.00 53.28 86 ARG A C 1
ATOM 664 O O . ARG A 1 86 ? 72.701 3.576 -35.152 1.00 53.28 86 ARG A O 1
ATOM 671 N N . ASP A 1 87 ? 73.081 5.791 -35.407 1.00 54.06 87 ASP A N 1
ATOM 672 C CA . ASP A 1 87 ? 73.725 5.727 -36.716 1.00 54.06 87 ASP A CA 1
ATOM 673 C C . ASP A 1 87 ? 75.174 5.247 -36.550 1.00 54.06 87 ASP A C 1
ATOM 675 O O . ASP A 1 87 ? 75.976 5.989 -35.993 1.00 54.06 87 ASP A O 1
ATOM 679 N N . GLU A 1 88 ? 75.497 4.041 -37.024 1.00 45.81 88 GLU A N 1
ATOM 680 C CA . GLU A 1 88 ? 76.825 3.612 -37.519 1.00 45.81 88 GLU A CA 1
ATOM 681 C C . GLU A 1 88 ? 76.569 2.500 -38.560 1.00 45.81 88 GLU A C 1
ATOM 683 O O . GLU A 1 88 ? 75.680 1.671 -38.325 1.00 45.81 88 GLU A O 1
ATOM 688 N N . PRO A 1 89 ? 77.249 2.477 -39.724 1.00 46.44 89 PRO A N 1
ATOM 689 C CA . PRO A 1 89 ? 78.712 2.517 -39.852 1.00 46.44 89 PRO A CA 1
ATOM 690 C C . PRO A 1 89 ? 79.298 3.572 -40.808 1.00 46.44 89 PRO A C 1
ATOM 692 O O . PRO A 1 89 ? 78.594 4.027 -41.738 1.00 46.44 89 PRO A O 1
#

Secondary structure (DSSP, 8-state):
-HHHHHHHHHHHHHHHHHHHHHHHHH-TTS-HHHHHHHHHHHHHHHHHHHHHHHHHHHHHHT--S----SS----TT------------

Radius of gyration: 30.43 Å; chains: 1; bounding box: 89×21×63 Å

Foldseek 3Di:
DPPVVVVVVVVVLVVVLVVVLVVLVPDPPDDPVVSVVSSVVSVVVVVVVVVVVVVVVVVVVVPPDPPPPPDDDDDPPPPPPPPDDDDDD